Protein AF-A0A350WXX6-F1 (afdb_monomer_lite)

pLDDT: mean 96.49, std 4.03, range [64.94, 98.75]

Radius of gyration: 13.61 Å; chains: 1; bounding box: 31×26×37 Å

Sequence (86 aa):
NSVCVTTQVGCRIGCKFCASTLGGLIRNLEAGEIVAQVLKVQQYLDEFEERVSHIVVMGIGEPFENYENLSQFINIVNNDKGLNIA

Foldseek 3Di:
DEFEFEFFQAEAPPDVPDPSPVVHGDGTDALVRRLVSQVVVQVVCVVVVDHHQYYDHPDRYDCVVRVVSNVVNVCQCCDPVHVVRD

Structure (mmCIF, N/CA/C/O backbone):
data_AF-A0A350WXX6-F1
#
_entry.id   AF-A0A350WXX6-F1
#
loop_
_atom_site.group_PDB
_atom_site.id
_atom_site.type_symbol
_atom_site.label_atom_id
_atom_site.label_alt_id
_atom_site.label_comp_id
_atom_site.label_asym_id
_atom_site.label_entity_id
_atom_site.label_seq_id
_atom_site.pdbx_PDB_ins_code
_atom_site.Cartn_x
_atom_site.Cartn_y
_atom_site.Cartn_z
_atom_site.occupancy
_atom_site.B_iso_or_equiv
_atom_site.auth_seq_id
_atom_site.auth_comp_id
_atom_site.auth_asym_id
_atom_site.auth_atom_id
_atom_site.pdbx_PDB_model_num
ATOM 1 N N . ASN A 1 1 ? 14.579 -4.305 -1.941 1.00 91.31 1 ASN A N 1
ATOM 2 C CA . ASN A 1 1 ? 13.888 -3.057 -1.560 1.00 91.31 1 ASN A CA 1
ATOM 3 C C . ASN A 1 1 ? 12.498 -3.345 -1.028 1.00 91.31 1 ASN A C 1
ATOM 5 O O . ASN A 1 1 ? 11.696 -3.937 -1.747 1.00 91.31 1 ASN A O 1
ATOM 9 N N . SER A 1 2 ? 12.233 -2.97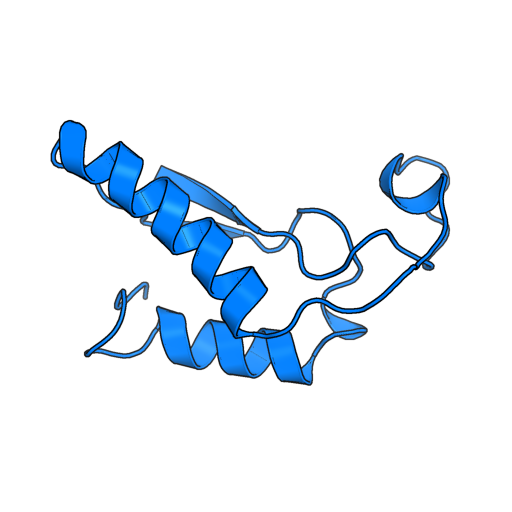3 0.227 1.00 96.25 2 SER A N 1
ATOM 10 C CA . SER A 1 2 ? 10.931 -3.175 0.879 1.00 96.25 2 SER A CA 1
ATOM 11 C C . SER A 1 2 ? 10.087 -1.906 0.798 1.00 96.25 2 SER A C 1
ATOM 13 O O . SER A 1 2 ? 10.571 -0.832 1.150 1.00 96.25 2 SER A O 1
ATOM 15 N N . VAL A 1 3 ? 8.832 -2.023 0.362 1.00 97.31 3 VAL A N 1
ATOM 16 C CA . VAL A 1 3 ? 7.905 -0.890 0.223 1.00 97.31 3 VAL A CA 1
ATOM 17 C C . VAL A 1 3 ? 6.796 -0.985 1.256 1.00 97.31 3 VAL A C 1
ATOM 19 O O . VAL A 1 3 ? 6.125 -2.008 1.366 1.00 97.31 3 VAL A O 1
ATOM 22 N N . CYS A 1 4 ? 6.596 0.102 1.998 1.00 98.19 4 CYS A N 1
ATOM 23 C CA . CYS A 1 4 ? 5.488 0.246 2.930 1.00 98.19 4 CYS A CA 1
ATOM 24 C C . CYS A 1 4 ? 4.287 0.873 2.215 1.00 98.19 4 CYS A C 1
ATOM 26 O O . CYS A 1 4 ? 4.400 1.988 1.706 1.00 98.19 4 CYS A O 1
ATOM 28 N N . VAL A 1 5 ? 3.155 0.167 2.176 1.00 98.38 5 VAL A N 1
ATOM 29 C CA . VAL A 1 5 ? 1.926 0.646 1.528 1.00 98.38 5 VAL A CA 1
ATOM 30 C C . VAL A 1 5 ? 0.845 1.014 2.539 1.00 98.38 5 VAL A C 1
ATOM 32 O O . VAL A 1 5 ? 0.681 0.390 3.588 1.00 98.38 5 VAL A O 1
ATOM 35 N N . THR A 1 6 ? 0.099 2.051 2.187 1.00 98.38 6 THR A N 1
ATOM 36 C CA . THR A 1 6 ? -1.074 2.577 2.886 1.00 98.38 6 THR A CA 1
ATOM 37 C C . THR A 1 6 ? -2.343 1.983 2.281 1.00 98.38 6 THR A C 1
ATOM 39 O O . THR A 1 6 ? -2.419 1.821 1.064 1.00 98.38 6 THR A O 1
ATOM 42 N N . THR A 1 7 ? -3.346 1.690 3.113 1.00 98.44 7 THR A N 1
ATOM 43 C CA . THR A 1 7 ? -4.631 1.101 2.687 1.00 98.44 7 THR A CA 1
ATOM 44 C C . THR A 1 7 ? -5.815 2.048 2.857 1.00 98.44 7 THR A C 1
ATOM 46 O O . THR A 1 7 ? -6.866 1.825 2.256 1.00 98.44 7 THR A O 1
ATOM 49 N N . GLN A 1 8 ? -5.675 3.111 3.651 1.00 98.56 8 GLN A N 1
ATOM 50 C CA . GLN A 1 8 ? -6.749 4.062 3.934 1.00 98.56 8 GLN A CA 1
ATOM 51 C C . GLN A 1 8 ? -6.211 5.492 4.041 1.00 98.56 8 GLN A C 1
ATOM 53 O O . GLN A 1 8 ? -5.045 5.719 4.362 1.00 98.56 8 GLN A O 1
ATOM 58 N N . VAL A 1 9 ? -7.083 6.476 3.817 1.00 98.12 9 VAL A N 1
ATOM 59 C CA . VAL A 1 9 ? -6.810 7.872 4.173 1.00 98.12 9 VAL A CA 1
ATOM 60 C C . VAL A 1 9 ? -7.275 8.083 5.612 1.00 98.12 9 VAL A C 1
ATOM 62 O O . VAL A 1 9 ? -8.470 8.241 5.875 1.00 98.12 9 VAL A O 1
ATOM 65 N N . GLY A 1 10 ? -6.317 8.060 6.536 1.00 97.25 10 GLY A N 1
ATOM 66 C CA . GLY A 1 10 ? -6.578 8.052 7.975 1.00 97.25 10 GLY A CA 1
ATOM 67 C C . GLY A 1 10 ? -6.902 6.654 8.515 1.00 97.25 10 GLY A C 1
ATOM 68 O O . GLY A 1 10 ? -6.904 5.677 7.772 1.00 97.25 10 GLY A O 1
ATOM 69 N N . CYS A 1 11 ? -7.136 6.541 9.823 1.00 97.56 11 CYS A N 1
ATOM 70 C CA . CYS A 1 11 ? -7.432 5.270 10.490 1.00 97.56 11 CYS A CA 1
ATOM 71 C C . CYS A 1 11 ? -8.369 5.489 11.687 1.00 97.56 11 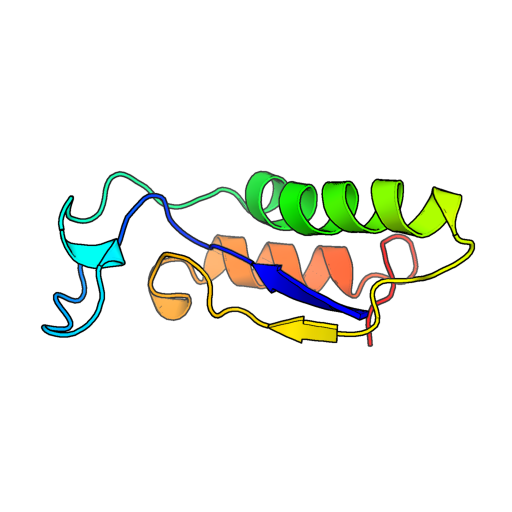CYS A C 1
ATOM 73 O O . CYS A 1 11 ? -8.134 6.380 12.506 1.00 97.56 11 CYS A O 1
ATOM 75 N N . ARG A 1 12 ? -9.423 4.669 11.816 1.00 97.00 12 ARG A N 1
ATOM 76 C CA . ARG A 1 12 ? -10.433 4.799 12.889 1.00 97.00 12 ARG A CA 1
ATOM 77 C C . ARG A 1 12 ? -10.205 3.906 14.107 1.00 97.00 12 ARG A C 1
ATOM 79 O O . ARG A 1 12 ? -10.957 4.020 15.067 1.00 97.00 12 ARG A O 1
ATOM 86 N N . ILE A 1 13 ? -9.176 3.056 14.101 1.00 96.88 13 ILE A N 1
ATOM 87 C CA . ILE A 1 13 ? -8.912 2.118 15.208 1.00 96.88 13 ILE A CA 1
ATOM 88 C C . ILE A 1 13 ? -8.625 2.841 16.532 1.00 96.88 13 ILE A C 1
ATOM 90 O O . ILE A 1 13 ? -8.929 2.321 17.602 1.00 96.88 13 ILE A O 1
ATOM 94 N N . GLY A 1 14 ? -8.074 4.059 16.488 1.00 94.19 14 GLY A N 1
ATOM 95 C CA . GLY A 1 14 ? -7.879 4.867 17.697 1.00 94.19 14 GLY A CA 1
ATOM 96 C C . GLY A 1 14 ? -6.714 4.407 18.584 1.00 94.19 14 GLY A C 1
ATOM 97 O O . GLY A 1 14 ? -6.713 4.649 19.792 1.00 94.19 14 GLY A O 1
ATOM 98 N N . CYS A 1 15 ? -5.704 3.750 18.006 1.00 96.56 15 CYS A N 1
ATOM 99 C CA . CYS A 1 15 ? -4.453 3.426 18.692 1.00 96.56 15 CYS A CA 1
ATOM 100 C C . CYS A 1 15 ? -3.792 4.697 19.255 1.00 96.56 15 CYS A C 1
ATOM 102 O O . CYS A 1 15 ? -3.339 5.552 18.497 1.00 96.56 15 CYS A O 1
ATOM 104 N N . LYS A 1 16 ? -3.662 4.788 20.587 1.00 96.56 16 LYS A N 1
ATOM 105 C CA . LYS A 1 16 ? -3.181 5.993 21.303 1.00 96.56 16 LYS A CA 1
ATOM 106 C C . LYS A 1 16 ? -1.784 6.478 20.898 1.00 96.56 16 LYS A C 1
ATOM 108 O O . LYS A 1 16 ? -1.451 7.633 21.130 1.00 96.56 16 LYS A O 1
ATOM 113 N N . PHE A 1 17 ? -0.964 5.595 20.339 1.00 96.69 17 PHE A N 1
ATOM 114 C CA . PHE A 1 17 ? 0.412 5.877 19.928 1.00 96.69 17 PHE A CA 1
ATOM 115 C C . PHE A 1 17 ? 0.549 6.158 18.422 1.00 96.69 17 PHE A C 1
ATOM 117 O O . PHE A 1 17 ? 1.646 6.448 17.955 1.00 96.69 17 PHE A O 1
ATOM 124 N N . CYS A 1 18 ? -0.530 6.036 17.642 1.00 96.94 18 CYS A N 1
ATOM 125 C CA . CYS A 1 18 ? -0.478 6.107 16.187 1.00 96.94 18 CYS A CA 1
ATOM 126 C C . CYS A 1 18 ? -0.994 7.459 15.676 1.00 96.94 18 CYS A C 1
ATOM 128 O O . CYS A 1 18 ? -2.186 7.765 15.776 1.00 96.94 18 CYS A O 1
ATOM 130 N N . ALA A 1 19 ? -0.103 8.244 15.061 1.00 97.31 19 ALA A N 1
ATOM 131 C CA . ALA A 1 19 ? -0.439 9.554 14.499 1.00 97.31 19 ALA A CA 1
ATOM 132 C C . ALA A 1 19 ? -1.491 9.480 13.377 1.00 97.31 19 ALA A C 1
ATOM 134 O O . ALA A 1 19 ? -2.257 10.421 13.190 1.00 97.31 19 ALA A O 1
ATOM 135 N N . SER A 1 20 ? -1.594 8.341 12.684 1.00 95.88 20 SER A N 1
ATOM 136 C CA . SER A 1 20 ? -2.583 8.090 11.627 1.00 95.88 20 SER A CA 1
ATOM 137 C C . SER A 1 20 ? -4.037 8.207 12.091 1.00 95.88 20 SER A C 1
ATOM 139 O O . SER A 1 20 ? -4.934 8.313 11.259 1.00 95.88 20 SER A O 1
ATOM 141 N N . THR A 1 21 ? -4.275 8.183 13.404 1.00 94.94 21 THR A N 1
ATOM 142 C CA . THR A 1 21 ? -5.613 8.301 13.998 1.00 94.94 21 THR A CA 1
ATOM 143 C C . THR A 1 21 ? -6.014 9.745 14.315 1.00 94.94 21 THR A C 1
ATOM 145 O O . THR A 1 21 ? -7.196 10.001 14.533 1.00 94.94 21 THR A O 1
ATOM 148 N N . LEU A 1 22 ? -5.076 10.708 14.284 1.00 92.44 22 LEU A N 1
ATOM 149 C CA . LEU A 1 22 ? -5.312 12.107 14.684 1.00 92.44 22 LEU A CA 1
ATOM 150 C C . LEU A 1 22 ? -6.349 12.845 13.814 1.00 92.44 22 LEU A C 1
ATOM 152 O O . LEU A 1 22 ? -6.871 13.870 14.239 1.00 92.44 22 LEU A O 1
ATOM 156 N N . GLY A 1 23 ? -6.674 12.323 12.628 1.00 90.88 23 GLY A N 1
ATOM 157 C CA . GLY A 1 23 ? -7.729 12.837 11.745 1.00 90.88 23 GLY A CA 1
ATOM 158 C C . GLY A 1 23 ? -8.932 11.902 11.574 1.00 90.88 23 GLY A C 1
ATOM 159 O O . GLY A 1 23 ? -9.803 12.188 10.756 1.00 90.88 23 GLY A O 1
ATOM 160 N N . GLY A 1 24 ? -8.980 10.782 12.303 1.00 94.88 24 GLY A N 1
ATOM 161 C CA . GLY A 1 24 ? -9.950 9.710 12.066 1.00 94.88 24 GLY A CA 1
ATOM 162 C C . GLY A 1 24 ? -9.784 9.037 10.697 1.00 94.88 24 GLY A C 1
ATOM 163 O O . GLY A 1 24 ? -8.771 9.210 10.023 1.00 94.88 24 GLY A O 1
ATOM 164 N N . LEU A 1 25 ? -10.778 8.239 10.294 1.00 97.69 25 LEU A N 1
ATOM 165 C CA . LEU A 1 25 ? -10.855 7.641 8.957 1.00 97.69 25 LEU A CA 1
ATOM 166 C C . LEU A 1 25 ? -11.663 8.550 8.026 1.00 97.69 25 LEU A C 1
ATOM 168 O O . LEU A 1 25 ? -12.802 8.887 8.345 1.00 97.69 25 LEU A O 1
ATOM 172 N N . ILE A 1 26 ? -11.104 8.875 6.860 1.00 97.88 26 ILE A N 1
ATOM 173 C CA . ILE A 1 26 ? -11.802 9.613 5.799 1.00 97.88 26 ILE A CA 1
ATOM 174 C C . ILE A 1 26 ? -12.403 8.634 4.787 1.00 97.88 26 ILE A C 1
ATOM 176 O O . ILE A 1 26 ? -13.604 8.675 4.529 1.00 97.88 26 ILE A O 1
ATOM 180 N N . ARG A 1 27 ? -11.579 7.748 4.209 1.00 98.25 27 ARG A N 1
ATOM 181 C CA . ARG A 1 27 ? -12.021 6.731 3.240 1.00 98.25 27 ARG A CA 1
ATOM 182 C C . ARG A 1 27 ? -11.017 5.592 3.082 1.00 98.25 27 ARG A C 1
ATOM 184 O O . ARG A 1 27 ? -9.833 5.749 3.377 1.00 98.25 27 ARG A O 1
ATOM 191 N N . ASN A 1 28 ? -11.494 4.487 2.521 1.00 98.56 28 ASN A N 1
ATOM 192 C CA . ASN A 1 28 ? -10.651 3.419 1.997 1.00 98.56 28 ASN A CA 1
ATOM 193 C C . ASN A 1 28 ? -9.975 3.851 0.687 1.00 98.56 28 ASN A C 1
ATOM 195 O O . ASN A 1 28 ? -10.542 4.635 -0.082 1.00 98.56 28 ASN A O 1
ATOM 199 N N . LEU A 1 29 ? -8.765 3.341 0.449 1.00 98.75 29 LEU A N 1
ATOM 200 C CA . LEU A 1 29 ? -8.135 3.413 -0.865 1.00 98.75 29 LEU A CA 1
ATOM 201 C C . LEU A 1 29 ? -8.668 2.302 -1.770 1.00 98.75 29 LEU A C 1
ATOM 203 O O . LEU A 1 29 ? -8.910 1.183 -1.311 1.00 98.75 29 LEU A O 1
ATOM 207 N N . GLU A 1 30 ? -8.812 2.598 -3.053 1.00 98.75 30 GLU A N 1
ATOM 208 C CA . GLU A 1 30 ? -9.086 1.590 -4.073 1.00 98.75 30 GLU A CA 1
ATOM 209 C C . GLU A 1 30 ? -7.840 0.736 -4.330 1.00 98.75 30 GLU A C 1
ATOM 211 O O . GLU A 1 30 ? -6.708 1.200 -4.171 1.00 98.75 30 GLU A O 1
ATOM 216 N N . ALA A 1 31 ? -8.022 -0.504 -4.793 1.00 98.50 31 ALA A N 1
ATOM 217 C CA . ALA A 1 31 ? -6.904 -1.397 -5.111 1.00 98.50 31 ALA A CA 1
ATOM 218 C C . ALA A 1 31 ? -5.864 -0.731 -6.034 1.00 98.50 31 ALA A C 1
ATOM 220 O O . ALA A 1 31 ? -4.661 -0.841 -5.801 1.00 98.50 31 ALA A O 1
ATOM 221 N N . GLY A 1 32 ? -6.323 0.028 -7.037 1.00 98.25 32 GLY A N 1
ATOM 222 C CA . GLY A 1 32 ? -5.457 0.775 -7.952 1.00 98.25 32 GLY A CA 1
ATOM 223 C C . GLY A 1 32 ? -4.625 1.865 -7.267 1.00 98.25 32 GLY A C 1
ATOM 224 O O . GLY A 1 32 ? -3.463 2.053 -7.620 1.00 98.25 32 GLY A O 1
ATOM 225 N N . GLU A 1 33 ? -5.167 2.534 -6.246 1.00 98.75 33 GLU A N 1
ATOM 226 C CA . GLU A 1 33 ? -4.434 3.531 -5.453 1.00 98.75 33 GLU A CA 1
ATOM 227 C C . GLU A 1 33 ? -3.350 2.876 -4.582 1.00 98.75 33 GLU A C 1
ATOM 229 O O . GLU A 1 33 ? -2.284 3.459 -4.370 1.00 98.75 33 GLU A O 1
ATOM 234 N N . ILE A 1 34 ? -3.584 1.651 -4.100 1.00 98.62 34 ILE A N 1
ATOM 235 C CA . ILE A 1 34 ? -2.574 0.875 -3.364 1.00 98.62 34 ILE A CA 1
ATOM 236 C C . ILE A 1 34 ? -1.474 0.391 -4.324 1.00 98.62 34 ILE A C 1
ATOM 238 O O . ILE A 1 34 ? -0.289 0.570 -4.042 1.00 98.62 34 ILE A O 1
ATOM 242 N N . VAL A 1 35 ? -1.841 -0.134 -5.502 1.00 98.19 35 VAL A N 1
ATOM 243 C CA . VAL A 1 35 ? -0.884 -0.536 -6.555 1.00 98.19 35 VAL A CA 1
ATOM 244 C C . VAL A 1 35 ? -0.018 0.648 -6.999 1.00 98.19 35 VAL A C 1
ATOM 246 O O . VAL A 1 35 ? 1.197 0.502 -7.150 1.00 98.19 35 VAL A O 1
ATOM 249 N N . ALA A 1 36 ? -0.615 1.830 -7.172 1.00 98.31 36 ALA A N 1
ATOM 250 C CA . ALA A 1 36 ? 0.089 3.0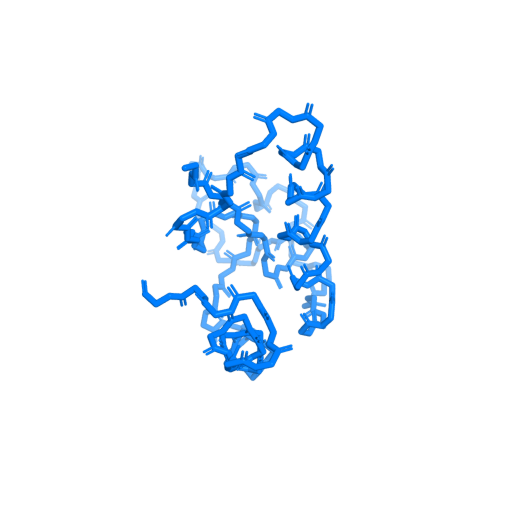31 -7.615 1.00 98.31 36 ALA A CA 1
ATOM 251 C C . ALA A 1 36 ? 1.248 3.425 -6.683 1.00 98.31 36 ALA A C 1
ATOM 253 O O . ALA A 1 36 ? 2.273 3.907 -7.166 1.00 98.31 36 ALA A O 1
ATOM 254 N N . GLN A 1 37 ? 1.131 3.174 -5.373 1.00 98.50 37 GLN A N 1
ATOM 255 C CA . GLN A 1 37 ? 2.217 3.416 -4.416 1.00 98.50 37 GLN A CA 1
ATOM 256 C C . GLN A 1 37 ? 3.446 2.556 -4.735 1.00 98.50 37 GLN A C 1
ATOM 258 O O . GLN A 1 37 ? 4.564 3.068 -4.769 1.00 98.50 37 GLN A O 1
ATOM 263 N N . VAL A 1 38 ? 3.246 1.267 -5.029 1.00 97.94 38 VAL A N 1
ATOM 264 C CA . VAL A 1 38 ? 4.339 0.346 -5.376 1.00 97.94 38 VAL A CA 1
ATOM 265 C C . VAL A 1 38 ? 4.935 0.700 -6.734 1.00 97.94 38 VAL A C 1
ATOM 267 O O . VAL A 1 38 ? 6.154 0.780 -6.857 1.00 97.94 38 VAL A O 1
ATOM 270 N N . LEU A 1 39 ? 4.093 0.969 -7.738 1.00 97.44 39 LEU A N 1
ATOM 271 C CA . LEU A 1 39 ? 4.556 1.346 -9.076 1.00 97.44 39 LEU A CA 1
ATOM 272 C C . LEU A 1 39 ? 5.386 2.626 -9.053 1.00 97.44 39 LEU A C 1
ATOM 274 O O . LEU A 1 39 ? 6.395 2.705 -9.747 1.00 97.44 39 LEU A O 1
ATOM 278 N N . LYS A 1 40 ? 5.005 3.610 -8.232 1.00 98.06 40 LYS A N 1
ATOM 279 C CA . LYS A 1 40 ? 5.767 4.853 -8.114 1.00 98.06 40 LYS A CA 1
ATOM 280 C C . LYS A 1 40 ? 7.165 4.616 -7.547 1.00 98.06 40 LYS A C 1
ATOM 282 O O . LYS A 1 40 ? 8.113 5.247 -8.007 1.00 98.06 40 LYS A O 1
ATOM 287 N N . VAL A 1 41 ? 7.294 3.710 -6.577 1.00 97.62 41 VAL A N 1
ATOM 288 C CA . VAL A 1 4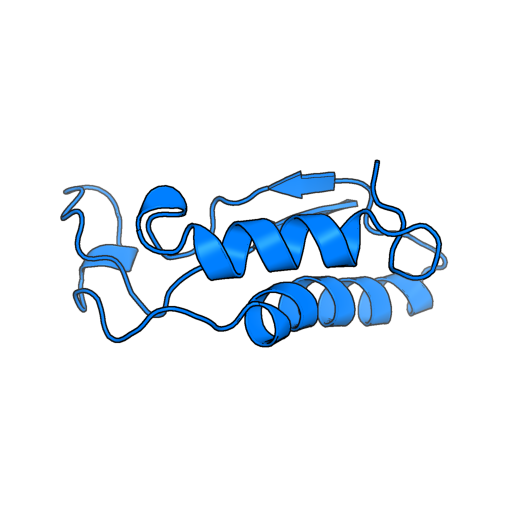1 ? 8.603 3.321 -6.037 1.00 97.62 41 VAL A CA 1
ATOM 289 C C . VAL A 1 41 ? 9.386 2.486 -7.047 1.00 97.62 41 VAL A C 1
ATOM 291 O O . VAL A 1 41 ? 10.571 2.737 -7.223 1.00 97.62 41 VAL A O 1
ATOM 294 N N . GLN A 1 42 ? 8.748 1.544 -7.748 1.00 97.31 42 GLN A N 1
ATOM 295 C CA . GLN A 1 42 ? 9.426 0.756 -8.781 1.00 97.31 42 GLN A CA 1
ATOM 296 C C . GLN A 1 42 ? 9.984 1.653 -9.892 1.00 97.31 42 GLN A C 1
ATOM 298 O O . GLN A 1 42 ? 11.150 1.519 -10.221 1.00 97.31 42 GLN A O 1
ATOM 303 N N . GLN A 1 43 ? 9.208 2.627 -10.378 1.00 97.44 43 GLN A N 1
ATOM 304 C CA . GLN A 1 43 ? 9.671 3.602 -11.375 1.00 97.44 43 GLN A CA 1
ATOM 305 C C . GLN A 1 43 ? 10.920 4.369 -10.929 1.00 97.44 43 GLN A C 1
ATOM 307 O O . GLN A 1 43 ? 11.784 4.657 -11.745 1.00 97.44 43 GLN A O 1
ATOM 312 N N . TYR A 1 44 ? 11.013 4.710 -9.641 1.00 97.56 44 TYR A N 1
ATOM 313 C CA . TYR A 1 44 ? 12.207 5.345 -9.085 1.00 97.56 44 TYR A CA 1
ATOM 314 C C . TYR A 1 44 ? 13.397 4.376 -9.030 1.00 97.56 44 TYR A C 1
ATOM 316 O O . TYR A 1 44 ? 14.521 4.764 -9.324 1.00 97.56 44 TYR A O 1
ATOM 324 N N . LEU A 1 45 ? 13.159 3.112 -8.672 1.00 97.56 45 LEU A N 1
ATOM 325 C CA . LEU A 1 45 ? 14.198 2.080 -8.610 1.00 97.56 45 LEU A CA 1
ATOM 326 C C . LEU A 1 45 ? 14.697 1.639 -9.993 1.00 97.56 45 LEU A C 1
ATOM 328 O O . LEU A 1 45 ? 15.851 1.231 -10.106 1.00 97.56 45 LEU A O 1
ATOM 332 N N . ASP A 1 46 ? 13.869 1.764 -11.033 1.00 97.00 46 ASP A N 1
ATOM 333 C CA . ASP A 1 46 ? 14.255 1.477 -12.417 1.00 97.00 46 ASP A CA 1
ATOM 334 C C . ASP A 1 46 ? 15.444 2.353 -12.863 1.00 97.00 46 ASP A C 1
ATOM 336 O O . ASP A 1 46 ? 16.286 1.890 -13.629 1.00 97.00 46 ASP A O 1
ATOM 340 N N . GLU A 1 47 ? 15.577 3.580 -12.334 1.00 97.69 47 GLU A N 1
ATOM 341 C CA . GLU A 1 47 ? 16.726 4.472 -12.590 1.00 97.69 47 GLU A CA 1
ATOM 342 C C . GLU A 1 47 ? 18.061 3.902 -12.072 1.00 97.69 47 GLU A C 1
ATOM 344 O O . GLU A 1 47 ? 19.129 4.315 -12.523 1.00 97.69 47 GLU A O 1
ATOM 349 N N . PHE A 1 48 ? 18.000 2.947 -11.140 1.00 97.44 48 PHE A N 1
ATOM 350 C CA . PHE A 1 48 ? 19.149 2.299 -10.504 1.00 97.44 48 PHE A CA 1
ATOM 351 C C . PHE A 1 48 ? 19.281 0.819 -10.885 1.00 97.44 48 PHE A C 1
ATOM 353 O O . PHE A 1 48 ? 20.090 0.114 -10.288 1.00 97.44 48 PHE A O 1
ATOM 360 N N . GLU A 1 49 ? 18.489 0.337 -11.851 1.00 96.94 49 GLU A N 1
ATOM 361 C CA . GLU A 1 49 ? 18.402 -1.088 -12.212 1.00 96.94 49 GLU A CA 1
ATOM 362 C C . GLU A 1 49 ? 18.025 -1.991 -11.014 1.00 96.94 49 GLU A C 1
ATOM 364 O O . GLU A 1 49 ? 18.390 -3.167 -10.943 1.00 96.94 49 GLU A O 1
ATOM 369 N N . GLU A 1 50 ? 17.263 -1.450 -10.058 1.00 96.94 50 GLU A N 1
ATOM 370 C CA . GLU A 1 50 ? 16.818 -2.156 -8.859 1.00 96.94 50 GLU A CA 1
ATOM 371 C C . GLU A 1 50 ? 15.320 -2.499 -8.895 1.00 96.94 50 GLU A C 1
ATOM 373 O O . GLU A 1 50 ? 14.536 -2.012 -9.710 1.00 96.94 50 GLU A O 1
ATOM 378 N N . ARG A 1 51 ? 14.881 -3.352 -7.960 1.00 96.00 51 ARG A N 1
ATOM 379 C CA . ARG A 1 51 ? 13.493 -3.821 -7.900 1.00 96.00 51 ARG A CA 1
ATOM 380 C C . ARG A 1 51 ? 12.912 -3.823 -6.498 1.00 96.00 51 ARG A C 1
ATOM 382 O O . ARG A 1 51 ? 13.590 -4.148 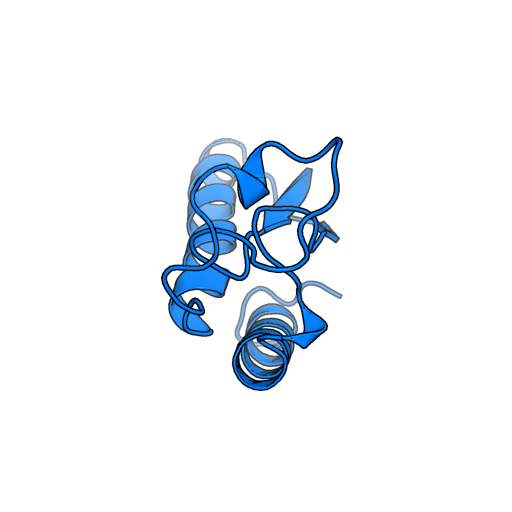-5.517 1.00 96.00 51 ARG A O 1
ATOM 389 N N . VAL A 1 52 ? 11.615 -3.540 -6.408 1.00 96.81 52 VAL A N 1
ATOM 390 C CA . VAL A 1 52 ? 10.818 -3.876 -5.228 1.00 96.81 52 VAL A CA 1
ATOM 391 C C . VAL A 1 52 ? 10.836 -5.393 -5.047 1.00 96.81 52 VAL A C 1
ATOM 393 O O . VAL A 1 52 ? 10.458 -6.150 -5.940 1.00 96.81 52 VAL A O 1
ATOM 396 N N . SER A 1 53 ? 11.301 -5.833 -3.881 1.00 95.38 53 SER A N 1
ATOM 397 C CA . SER A 1 53 ? 11.399 -7.253 -3.538 1.00 95.38 53 SER A CA 1
ATOM 398 C C . SER A 1 53 ? 10.423 -7.675 -2.451 1.00 95.38 53 SER A C 1
ATOM 400 O O . SER A 1 53 ? 10.116 -8.851 -2.357 1.00 95.38 53 SER A O 1
ATOM 402 N N . HIS A 1 54 ? 9.943 -6.739 -1.628 1.00 96.69 54 HIS A N 1
ATOM 403 C CA . HIS A 1 54 ? 9.012 -7.038 -0.543 1.00 96.69 54 HIS A CA 1
ATOM 404 C C . HIS A 1 54 ? 8.011 -5.895 -0.390 1.00 96.69 54 HIS A C 1
ATOM 406 O O . HIS A 1 54 ? 8.362 -4.722 -0.534 1.00 96.69 54 HIS A O 1
ATOM 412 N N . ILE A 1 55 ? 6.774 -6.233 -0.044 1.00 97.56 55 ILE A N 1
ATOM 413 C CA . ILE A 1 55 ? 5.727 -5.271 0.294 1.00 97.56 55 ILE A CA 1
ATOM 414 C C . ILE A 1 55 ? 5.309 -5.522 1.739 1.00 97.56 55 ILE A C 1
ATOM 416 O O . ILE A 1 55 ? 5.024 -6.654 2.122 1.00 97.56 55 ILE A O 1
ATOM 420 N N . VAL A 1 56 ? 5.243 -4.457 2.535 1.00 97.94 56 VAL A N 1
ATOM 421 C CA . VAL A 1 56 ? 4.682 -4.486 3.887 1.00 97.94 56 VAL A CA 1
ATOM 422 C C . VAL A 1 56 ? 3.475 -3.561 3.960 1.00 97.94 56 VAL A C 1
ATOM 424 O O . VAL A 1 56 ? 3.520 -2.406 3.539 1.00 97.94 56 VAL A O 1
ATOM 427 N N . VAL A 1 57 ? 2.374 -4.064 4.508 1.00 97.94 57 VAL A N 1
ATOM 428 C CA . VAL A 1 57 ? 1.125 -3.308 4.657 1.00 97.94 57 VAL A CA 1
ATOM 429 C C . VAL A 1 57 ? 1.100 -2.686 6.053 1.00 97.94 57 VAL A C 1
ATOM 431 O O . VAL A 1 57 ? 0.403 -3.150 6.949 1.00 97.94 57 VAL A O 1
ATOM 434 N N . MET A 1 58 ? 1.960 -1.687 6.257 1.00 97.81 58 MET A N 1
ATOM 435 C CA . MET A 1 58 ? 2.195 -1.030 7.554 1.00 97.81 58 MET A CA 1
ATOM 436 C C . MET A 1 58 ? 2.133 0.502 7.457 1.00 97.81 58 MET A C 1
ATOM 438 O O . MET A 1 58 ? 2.662 1.207 8.316 1.00 97.81 58 MET A O 1
ATOM 442 N N . GLY A 1 59 ? 1.545 1.020 6.375 1.00 97.44 59 GLY A N 1
ATOM 443 C CA . GLY A 1 59 ? 1.328 2.447 6.185 1.00 97.44 59 GLY A CA 1
ATOM 444 C C . GLY A 1 59 ? 0.140 2.948 7.003 1.00 97.44 59 GLY A C 1
ATOM 445 O O . GLY A 1 59 ? -0.118 2.508 8.120 1.00 97.44 59 GLY A O 1
ATOM 446 N N . ILE A 1 60 ? -0.608 3.890 6.439 1.00 98.12 60 ILE A N 1
ATOM 447 C CA . ILE A 1 60 ? -1.810 4.418 7.084 1.00 98.12 60 ILE A CA 1
ATOM 448 C C . ILE A 1 60 ? -2.992 3.455 6.855 1.00 98.12 60 ILE A C 1
ATOM 450 O O . ILE A 1 60 ? -3.189 2.929 5.756 1.00 98.12 60 ILE A O 1
ATOM 454 N N . GLY A 1 61 ? -3.796 3.257 7.898 1.00 97.56 61 GLY A N 1
ATOM 455 C CA . GLY A 1 61 ? -5.030 2.471 7.842 1.00 97.56 61 GLY A CA 1
ATOM 456 C C . GLY A 1 61 ? -4.939 1.105 8.512 1.00 97.56 61 GLY A C 1
ATOM 457 O O . GLY A 1 61 ? -3.855 0.616 8.817 1.00 97.56 61 GLY A O 1
ATOM 458 N N . GLU A 1 62 ? -6.102 0.506 8.741 1.00 98.00 62 GLU A N 1
ATOM 459 C CA . GLU A 1 62 ? -6.261 -0.877 9.179 1.00 98.00 62 GLU A CA 1
ATOM 460 C C . GLU A 1 62 ? -6.553 -1.765 7.957 1.00 98.00 62 GLU A C 1
ATOM 462 O O . GLU A 1 62 ? -7.637 -1.658 7.371 1.00 98.00 62 GLU A O 1
ATOM 467 N N . PRO A 1 63 ? -5.617 -2.640 7.546 1.00 97.69 63 PRO A N 1
ATOM 468 C CA . PRO A 1 63 ? -5.752 -3.433 6.326 1.00 97.69 63 PRO A CA 1
ATOM 469 C C . PRO A 1 63 ? -7.021 -4.288 6.285 1.00 97.69 63 PRO A C 1
ATOM 471 O O . PRO A 1 63 ? -7.651 -4.402 5.231 1.00 97.69 63 PRO A O 1
ATOM 474 N N . PHE A 1 64 ? -7.442 -4.848 7.424 1.00 97.81 64 PHE A N 1
ATOM 475 C CA . PHE A 1 64 ? -8.635 -5.694 7.472 1.00 97.81 64 PHE A CA 1
ATOM 476 C C . PHE A 1 64 ? -9.952 -4.914 7.349 1.00 97.81 64 PHE A C 1
ATOM 478 O O . PHE A 1 64 ? -10.960 -5.493 6.951 1.00 97.81 64 PHE A O 1
ATOM 485 N N . GLU A 1 65 ? -9.959 -3.597 7.584 1.00 97.50 65 GLU A N 1
ATOM 486 C CA . GLU A 1 65 ? -11.124 -2.741 7.306 1.00 97.50 65 GLU A CA 1
ATOM 487 C C . GLU A 1 65 ? -11.232 -2.325 5.828 1.00 97.50 65 GLU A C 1
ATOM 489 O O . GLU A 1 65 ? -12.246 -1.758 5.408 1.00 97.50 65 GLU A O 1
ATOM 494 N N . ASN A 1 66 ? -10.209 -2.629 5.024 1.00 98.31 66 ASN A N 1
ATOM 495 C CA . ASN A 1 66 ? -10.202 -2.449 3.575 1.00 98.31 66 ASN A CA 1
ATOM 496 C C . ASN A 1 66 ? -9.851 -3.753 2.831 1.00 98.31 66 ASN A C 1
ATOM 498 O O . ASN A 1 66 ? -9.121 -3.746 1.838 1.00 98.31 66 ASN A O 1
ATOM 502 N N . TYR A 1 67 ? -10.366 -4.879 3.332 1.00 98.44 67 TYR A N 1
ATOM 503 C CA . TYR A 1 67 ? -9.980 -6.219 2.890 1.00 98.44 67 TYR A CA 1
ATOM 504 C C . TYR A 1 67 ? -10.165 -6.463 1.387 1.00 98.44 67 TYR A C 1
ATOM 506 O O . TYR A 1 67 ? -9.260 -6.992 0.752 1.00 98.44 67 TYR A O 1
ATOM 514 N N . GLU A 1 68 ? -11.292 -6.053 0.798 1.00 98.50 68 GLU A N 1
ATOM 515 C CA . GLU A 1 68 ? -11.572 -6.316 -0.623 1.00 98.50 68 GLU A CA 1
ATOM 516 C C . GLU A 1 68 ? -10.557 -5.633 -1.550 1.00 98.50 68 GLU A C 1
ATOM 518 O O . GLU A 1 68 ? -9.948 -6.279 -2.406 1.00 98.50 68 GLU A O 1
ATOM 523 N N . ASN A 1 69 ? -10.293 -4.339 -1.332 1.00 98.69 69 ASN A N 1
ATOM 524 C CA . ASN A 1 69 ? -9.292 -3.610 -2.113 1.00 98.69 69 ASN A CA 1
ATOM 525 C C . ASN A 1 69 ? -7.878 -4.131 -1.849 1.00 98.69 69 ASN A C 1
ATOM 527 O O . ASN A 1 69 ? -7.073 -4.210 -2.776 1.00 98.69 69 ASN A O 1
ATOM 531 N N . LEU A 1 70 ? -7.572 -4.508 -0.603 1.00 98.38 70 LEU A N 1
ATOM 532 C CA . LEU A 1 70 ? -6.286 -5.099 -0.248 1.00 98.38 70 LEU A CA 1
ATOM 533 C C . LEU A 1 70 ? -6.074 -6.449 -0.947 1.00 98.38 70 LEU A C 1
ATOM 535 O O . LEU A 1 70 ? -5.007 -6.691 -1.503 1.00 98.38 70 LEU A O 1
ATOM 539 N N . SER A 1 71 ? -7.088 -7.312 -0.948 1.00 98.25 71 SER A N 1
ATOM 540 C CA . SER A 1 71 ? -7.062 -8.621 -1.603 1.00 98.25 71 SER A CA 1
ATOM 541 C C . SER A 1 71 ? -6.855 -8.469 -3.110 1.00 98.25 71 SER A C 1
ATOM 543 O O . SER A 1 71 ? -5.975 -9.102 -3.697 1.00 98.25 71 SER A O 1
ATOM 545 N N . GLN A 1 72 ? -7.589 -7.549 -3.744 1.00 98.12 72 GLN A N 1
ATOM 546 C CA . GLN A 1 72 ? -7.401 -7.246 -5.159 1.00 98.12 72 GLN A CA 1
ATOM 547 C C . GLN A 1 72 ? -6.001 -6.680 -5.448 1.00 98.12 72 GLN A C 1
ATOM 549 O O . GLN A 1 72 ? -5.377 -7.086 -6.427 1.00 98.12 72 GLN A O 1
ATOM 554 N N . PHE A 1 73 ? -5.479 -5.798 -4.592 1.00 97.88 73 PHE A N 1
ATOM 555 C CA . PHE A 1 73 ? -4.105 -5.301 -4.682 1.00 97.88 73 PHE A CA 1
ATOM 556 C C . PHE A 1 73 ? -3.083 -6.445 -4.650 1.00 97.88 73 PHE A C 1
ATOM 558 O O . PHE A 1 73 ? -2.250 -6.515 -5.553 1.00 97.88 73 PHE A O 1
ATOM 565 N N . ILE A 1 74 ? -3.181 -7.359 -3.675 1.00 97.00 74 ILE A N 1
ATOM 566 C CA . ILE A 1 74 ? -2.288 -8.524 -3.541 1.00 97.00 74 ILE A CA 1
ATOM 567 C C . ILE A 1 74 ? -2.325 -9.372 -4.821 1.00 97.00 74 ILE A C 1
ATOM 569 O O . ILE A 1 74 ? -1.281 -9.715 -5.370 1.00 97.00 74 ILE A O 1
ATOM 573 N N . ASN A 1 75 ? -3.519 -9.641 -5.355 1.00 96.81 75 ASN A N 1
ATOM 574 C CA . ASN A 1 75 ? -3.671 -10.403 -6.596 1.00 96.81 75 ASN A CA 1
ATOM 575 C C . ASN A 1 75 ? -3.030 -9.709 -7.810 1.00 96.81 75 ASN A C 1
ATOM 577 O O . ASN A 1 75 ? -2.497 -10.387 -8.685 1.00 96.81 75 ASN A O 1
ATOM 581 N N . ILE A 1 76 ? -3.077 -8.374 -7.883 1.00 96.81 76 ILE A N 1
ATOM 582 C CA . ILE A 1 76 ? -2.474 -7.607 -8.982 1.00 96.81 76 ILE A CA 1
ATOM 583 C C . ILE A 1 76 ? -0.944 -7.631 -8.890 1.00 96.81 76 ILE A C 1
ATOM 585 O O . ILE A 1 76 ? -0.278 -7.878 -9.897 1.00 96.81 76 ILE A O 1
ATOM 589 N N . VAL A 1 77 ? -0.373 -7.381 -7.708 1.00 96.19 77 VAL A N 1
ATOM 590 C CA . VAL A 1 77 ? 1.091 -7.304 -7.547 1.00 96.19 77 VAL A CA 1
ATOM 591 C C . VAL A 1 77 ? 1.771 -8.670 -7.637 1.00 96.19 77 VAL A C 1
ATOM 593 O O . VAL A 1 77 ? 2.896 -8.739 -8.128 1.00 96.19 77 VAL A O 1
ATOM 596 N N . ASN A 1 78 ? 1.074 -9.747 -7.264 1.00 95.88 78 ASN A N 1
ATOM 597 C CA . ASN A 1 78 ? 1.575 -11.120 -7.374 1.00 95.88 78 ASN A CA 1
ATOM 598 C C . ASN A 1 78 ? 1.329 -11.738 -8.761 1.00 95.88 78 ASN A C 1
ATOM 600 O O . ASN A 1 78 ? 1.774 -12.850 -9.020 1.00 95.88 78 ASN A O 1
ATOM 604 N N . ASN A 1 79 ? 0.596 -11.068 -9.656 1.00 96.25 79 ASN A N 1
ATOM 605 C CA . ASN A 1 79 ? 0.303 -11.620 -10.975 1.00 96.25 79 ASN A CA 1
ATOM 606 C C . ASN A 1 79 ? 1.581 -11.743 -11.822 1.00 96.25 79 ASN A C 1
ATOM 608 O O . ASN A 1 79 ? 2.358 -10.789 -11.898 1.00 96.25 79 ASN A O 1
ATOM 612 N N . ASP A 1 80 ? 1.733 -12.852 -12.552 1.00 94.81 80 ASP A N 1
ATOM 613 C CA . ASP A 1 80 ? 2.862 -13.086 -13.469 1.00 94.81 80 ASP A CA 1
ATOM 614 C C . ASP A 1 80 ? 2.989 -12.015 -14.565 1.00 94.81 80 ASP A C 1
ATOM 616 O O . ASP A 1 80 ? 4.082 -11.743 -15.057 1.00 94.81 80 ASP A O 1
ATOM 620 N N . LYS A 1 81 ? 1.867 -11.397 -14.961 1.00 93.69 81 LYS A N 1
ATOM 621 C CA . LYS A 1 81 ? 1.824 -10.280 -15.921 1.00 93.69 81 LYS A CA 1
ATOM 622 C C . LYS A 1 81 ? 1.937 -8.904 -15.253 1.00 93.69 81 LYS A C 1
ATOM 624 O O . LYS A 1 81 ? 1.906 -7.893 -15.950 1.00 93.69 81 LYS A O 1
ATOM 629 N N . GLY A 1 82 ? 1.981 -8.861 -13.924 1.00 91.00 82 GLY A N 1
ATOM 630 C CA . GLY A 1 82 ? 2.110 -7.655 -13.116 1.00 91.00 82 GLY A CA 1
ATOM 631 C C . GLY A 1 82 ? 3.542 -7.460 -12.626 1.00 91.00 82 GLY A C 1
ATOM 632 O O . GLY A 1 82 ? 4.509 -7.675 -13.354 1.00 91.00 82 GLY A O 1
ATOM 633 N N . LEU A 1 83 ? 3.676 -7.056 -11.362 1.00 90.44 83 LEU A N 1
ATOM 634 C CA . LEU A 1 83 ? 4.980 -6.939 -10.715 1.00 90.44 83 LEU A CA 1
ATOM 635 C C . LEU A 1 83 ? 5.522 -8.286 -10.230 1.00 90.44 83 LEU A C 1
ATOM 637 O O . LEU A 1 83 ? 6.646 -8.292 -9.753 1.00 90.44 83 LEU A O 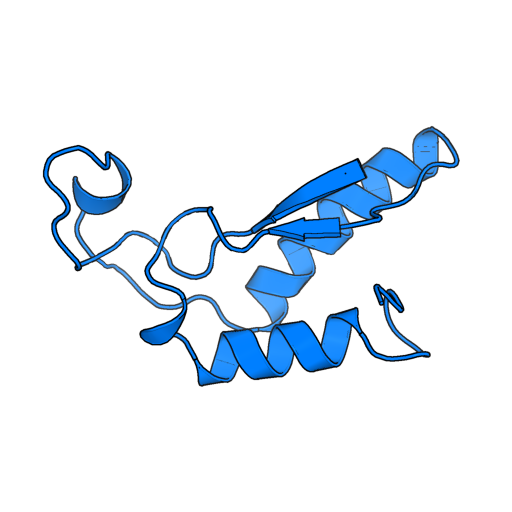1
ATOM 641 N N . ASN A 1 84 ? 4.796 -9.402 -10.339 1.00 94.31 84 ASN A N 1
ATOM 642 C CA . ASN A 1 84 ? 5.248 -10.734 -9.921 1.00 94.31 84 ASN A CA 1
ATOM 643 C C . ASN A 1 84 ? 6.120 -10.709 -8.644 1.00 94.31 84 ASN A C 1
ATOM 645 O O . ASN A 1 84 ? 7.302 -11.066 -8.662 1.00 94.31 84 ASN A O 1
ATOM 649 N N . ILE A 1 85 ? 5.591 -10.103 -7.580 1.00 86.69 85 ILE A N 1
ATOM 650 C CA . ILE A 1 85 ? 6.266 -10.034 -6.283 1.00 86.69 85 ILE A CA 1
ATOM 651 C C . ILE A 1 85 ? 5.794 -11.256 -5.502 1.00 86.69 85 ILE A C 1
ATOM 653 O O . ILE A 1 85 ? 4.645 -11.296 -5.085 1.00 86.69 85 ILE A O 1
ATOM 657 N N . ALA A 1 86 ? 6.647 -12.274 -5.394 1.00 64.94 86 ALA A N 1
ATOM 658 C CA . ALA A 1 86 ? 6.355 -13.535 -4.709 1.00 64.94 86 ALA A CA 1
ATOM 659 C C . ALA A 1 86 ? 6.961 -13.568 -3.302 1.00 64.94 86 ALA A C 1
ATOM 661 O O . ALA A 1 86 ? 8.106 -13.079 -3.151 1.00 64.94 86 ALA A O 1
#

Secondary structure (DSSP, 8-state):
-EEE---EEE--S--TT-GGGTT-EEEEPPHHHHHHHHHHHHHHHHTTT----EEE--SSS-GGGGHHHHHHHHHHHTSTTTT---